Protein AF-A0A7H0MFM5-F1 (afdb_monomer)

pLDDT: mean 85.46, std 14.39, range [36.84, 97.75]

Solvent-accessible surface area (backbone atoms only — not comparable to full-atom values): 8276 Å² total; per-residue (Å²): 100,37,36,36,34,42,36,38,33,65,37,93,90,66,80,88,72,96,43,78,51,73,46,36,57,28,33,33,24,44,88,88,40,82,65,44,71,79,33,70,43,78,41,65,56,77,56,35,58,48,71,51,79,32,78,68,81,86,66,67,47,43,72,52,53,78,55,81,72,62,89,66,54,41,76,50,49,34,74,51,67,60,43,47,25,37,29,40,39,91,91,44,79,44,59,31,35,37,37,40,87,80,51,34,36,28,44,79,94,51,90,60,73,33,43,62,67,54,38,55,76,60,60,48,40,57,62,45,73,51,81,62,95,73,76,93,73,78,95,124

Mean predicted aligned error: 6.99 Å

Sequence (140 aa):
MNFVFFRVDHAPHEKTSVVNFVLKDVELLRDGEVIAVPGDLTVTSLPFFYFCSVQTGFRKIEYKMANNPPARITCSAGYLKTGDYLVETPEGEKVMQFNALNGTWTEKNASAVIDHQGFIARQFALLRPVKSSGRTVPFN

Secondary structure (DSSP, 8-state):
-EEEEEEEEEPTT-------EEEEEEEEEETTEEEEEEEEEEE-SSSEEEEEEE----SPEEEE-SSPPPTTEEEEEEEPPSEEEEEEETTEEEEEEEETTTTEEEETT---EE-HHHHHHTT-EEEEE---SS------

Foldseek 3Di:
DFKKKKWKAFAPPDDDDQDWDKFAFKFKDFPNDTFDTPGIDTDRDPGAMDMDDGDDDDGFIDMDTPDDDPPRMDMDMGTDDFAWFWKQFPVGIFIWTADRVQQWIDGDVDPDIDHPVRCVVRVIGTHGGDPDPDDDDDDD

Radius of gyration: 15.06 Å; Cα contacts (8 Å, |Δi|>4): 290; chains: 1; bounding box: 34×33×42 Å

Nearest PDB structures (foldseek):
  4a45-assembly1_A  TM=4.479E-01  e=2.636E+00  Clostridium perfringens
  2eid-assembly1_A  TM=3.390E-01  e=6.126E+00  Fusarium graminearum
  1eut-assembly1_A  TM=3.533E-01  e=7.175E+00  Micromonospora viridifaciens

Structure (mmCIF, N/CA/C/O backbone):
da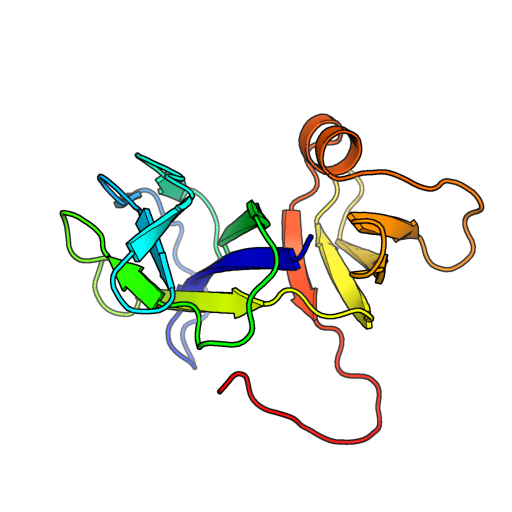ta_AF-A0A7H0MFM5-F1
#
_entry.id   AF-A0A7H0MFM5-F1
#
loop_
_atom_site.group_PDB
_atom_site.id
_atom_site.type_symbol
_atom_site.label_atom_id
_atom_site.label_alt_id
_atom_site.label_comp_id
_atom_site.label_asym_id
_atom_site.label_entity_id
_atom_site.label_seq_id
_atom_site.pdbx_PDB_ins_code
_atom_site.Cartn_x
_atom_site.Cartn_y
_atom_site.Cartn_z
_atom_site.occupancy
_atom_site.B_iso_or_equiv
_atom_site.auth_seq_id
_atom_site.auth_comp_id
_atom_site.auth_asym_id
_atom_site.auth_atom_id
_atom_site.pdbx_PDB_model_num
ATOM 1 N N . MET A 1 1 ? -10.305 9.220 -8.839 1.00 86.88 1 MET A N 1
ATOM 2 C CA . MET A 1 1 ? -9.953 7.984 -8.118 1.00 86.88 1 MET A CA 1
ATOM 3 C C . MET A 1 1 ? -8.685 8.260 -7.331 1.00 86.88 1 MET A C 1
ATOM 5 O O . MET A 1 1 ? -7.857 9.019 -7.821 1.00 86.88 1 MET A O 1
ATOM 9 N N . ASN A 1 2 ? -8.539 7.717 -6.126 1.00 92.69 2 ASN A N 1
ATOM 10 C CA . ASN A 1 2 ? -7.268 7.754 -5.401 1.00 92.69 2 ASN A CA 1
ATOM 11 C C . ASN A 1 2 ? -6.687 6.347 -5.311 1.00 92.69 2 ASN A C 1
ATOM 13 O O . ASN A 1 2 ? -7.428 5.370 -5.365 1.00 92.69 2 ASN A O 1
ATOM 17 N N . PHE A 1 3 ? -5.374 6.262 -5.129 1.00 93.12 3 PHE A N 1
ATOM 18 C CA . PHE A 1 3 ? -4.702 5.021 -4.773 1.00 93.12 3 PHE A CA 1
ATOM 19 C C . PHE A 1 3 ? -4.268 5.115 -3.324 1.00 93.12 3 PHE A C 1
ATOM 21 O O . PHE A 1 3 ? -3.659 6.108 -2.918 1.00 93.12 3 PHE A O 1
ATOM 28 N N . VAL A 1 4 ? -4.620 4.106 -2.544 1.00 94.38 4 VAL A N 1
ATOM 29 C CA . VAL A 1 4 ? -4.277 4.018 -1.126 1.00 94.38 4 VAL A CA 1
ATOM 30 C C . VAL A 1 4 ? -3.448 2.775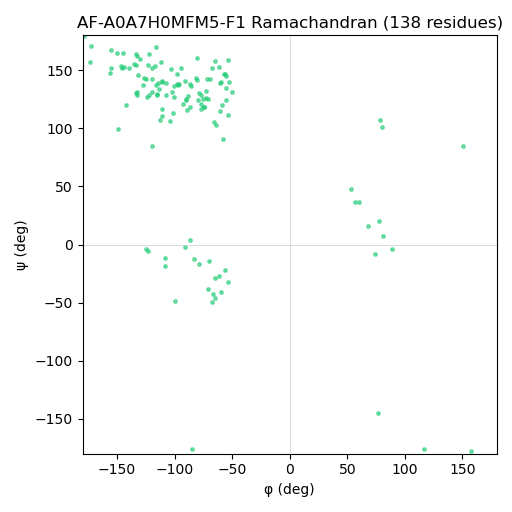 -0.889 1.00 94.38 4 VAL A C 1
ATOM 32 O O . VAL A 1 4 ? -3.569 1.798 -1.627 1.00 94.38 4 VAL A O 1
ATOM 35 N N . PHE A 1 5 ? -2.603 2.823 0.129 1.00 93.81 5 PHE A N 1
ATOM 36 C CA . PHE A 1 5 ? -1.790 1.696 0.546 1.00 93.81 5 PHE A CA 1
ATOM 37 C C . PHE A 1 5 ? -2.043 1.350 2.010 1.00 93.81 5 PHE A C 1
ATOM 39 O O . PHE A 1 5 ? -2.398 2.209 2.818 1.00 93.81 5 PHE A O 1
ATOM 46 N N . PHE A 1 6 ? -1.786 0.089 2.323 1.00 94.81 6 PHE A N 1
ATOM 47 C CA . PHE A 1 6 ? -1.548 -0.450 3.646 1.00 94.81 6 PHE A CA 1
ATOM 48 C C . PHE A 1 6 ? -0.145 -1.050 3.656 1.00 94.81 6 PHE A C 1
ATOM 50 O O . PHE A 1 6 ? 0.227 -1.791 2.746 1.00 94.81 6 PHE A O 1
ATOM 57 N N . ARG A 1 7 ? 0.649 -0.716 4.665 1.00 93.06 7 ARG A N 1
ATOM 58 C CA . ARG A 1 7 ? 2.034 -1.151 4.796 1.00 93.06 7 ARG A CA 1
ATOM 59 C C . ARG A 1 7 ? 2.247 -1.776 6.157 1.00 93.06 7 ARG A C 1
ATOM 61 O O . ARG A 1 7 ? 1.868 -1.187 7.167 1.00 93.06 7 ARG A O 1
ATOM 68 N N . VAL A 1 8 ? 2.965 -2.888 6.157 1.00 91.50 8 VAL A N 1
ATOM 69 C CA . VAL A 1 8 ? 3.512 -3.529 7.346 1.00 91.50 8 VAL A CA 1
ATOM 70 C C . VAL A 1 8 ? 5.031 -3.479 7.247 1.00 91.50 8 VAL A C 1
ATOM 72 O O . VAL A 1 8 ? 5.603 -3.813 6.210 1.00 91.50 8 VAL A O 1
ATOM 75 N N . ASP A 1 9 ? 5.693 -3.019 8.299 1.00 88.12 9 ASP A N 1
ATOM 76 C CA . ASP A 1 9 ? 7.147 -2.872 8.335 1.00 88.12 9 ASP A CA 1
ATOM 77 C C . ASP A 1 9 ? 7.700 -3.167 9.733 1.00 88.12 9 ASP A C 1
ATOM 79 O O . ASP A 1 9 ? 6.962 -3.172 10.722 1.00 88.12 9 ASP A O 1
ATOM 83 N N . HIS A 1 10 ? 9.008 -3.377 9.827 1.00 83.25 10 HIS A N 1
ATOM 84 C CA . HIS A 1 10 ? 9.703 -3.452 11.104 1.00 83.25 10 HIS A CA 1
ATOM 85 C C . HIS A 1 10 ? 9.708 -2.100 11.820 1.00 83.25 10 HIS A C 1
ATOM 87 O O . HIS A 1 10 ? 9.715 -1.032 11.200 1.00 83.25 10 HIS A O 1
ATOM 93 N N . ALA A 1 11 ? 9.765 -2.142 13.150 1.00 73.81 11 ALA A N 1
ATOM 94 C CA . ALA A 1 11 ? 10.134 -0.975 13.929 1.00 73.81 11 ALA A CA 1
ATOM 95 C C . ALA A 1 11 ? 11.513 -0.450 13.472 1.00 73.81 11 ALA A C 1
ATOM 97 O O . ALA A 1 11 ? 12.389 -1.243 13.097 1.00 73.81 11 ALA A O 1
ATOM 98 N N . PRO A 1 12 ? 11.741 0.877 13.514 1.00 60.66 12 PRO A N 1
ATOM 99 C CA . PRO A 1 12 ? 13.046 1.446 13.203 1.00 60.66 12 PRO A CA 1
ATOM 100 C C . PRO A 1 12 ? 14.127 0.716 14.013 1.00 60.66 12 PRO A C 1
ATOM 102 O O . PRO A 1 12 ? 13.967 0.553 15.219 1.00 60.66 12 PRO A O 1
ATOM 105 N N . HIS A 1 13 ? 15.212 0.296 13.352 1.00 61.50 13 HIS A N 1
ATOM 106 C CA . HIS A 1 13 ? 16.387 -0.400 13.917 1.00 61.50 13 HIS A CA 1
ATOM 107 C C . HIS A 1 13 ? 16.356 -1.934 13.992 1.00 61.50 13 HIS A C 1
ATOM 109 O O . HIS A 1 13 ? 17.398 -2.515 14.299 1.00 61.50 13 HIS A O 1
ATOM 115 N N . GLU A 1 14 ? 15.264 -2.609 13.633 1.00 62.66 14 GLU A N 1
ATOM 116 C CA . GLU A 1 14 ? 15.289 -4.072 13.521 1.00 62.66 14 GLU A CA 1
ATOM 117 C C . GLU A 1 14 ? 15.698 -4.509 12.117 1.00 62.66 14 GLU A C 1
ATOM 119 O O . GLU A 1 14 ? 15.023 -4.236 11.126 1.00 62.66 14 GLU A O 1
ATOM 124 N N . LYS A 1 15 ? 16.850 -5.175 12.032 1.00 57.25 15 LYS A N 1
ATOM 125 C CA . LYS A 1 15 ? 17.294 -5.857 10.823 1.00 57.25 15 LYS A CA 1
ATOM 126 C C . LYS A 1 15 ? 17.018 -7.336 11.020 1.00 57.25 15 LYS A C 1
ATOM 128 O O . LYS A 1 15 ? 17.718 -7.985 11.793 1.00 57.25 15 LYS A O 1
ATOM 133 N N . THR A 1 16 ? 16.090 -7.861 10.230 1.00 55.66 16 THR A N 1
ATOM 134 C CA . THR A 1 16 ? 15.846 -9.293 10.006 1.00 55.66 16 THR A CA 1
ATOM 135 C C . THR A 1 16 ? 15.066 -10.026 11.099 1.00 55.66 16 THR A C 1
ATOM 137 O O . THR A 1 16 ? 15.613 -10.430 12.122 1.00 55.66 16 THR A O 1
ATOM 140 N N . SER A 1 17 ? 13.817 -10.342 10.762 1.00 56.66 17 SER A N 1
ATOM 141 C CA . SER A 1 17 ? 13.119 -11.534 11.242 1.00 56.66 17 SER A CA 1
ATOM 142 C C . SER A 1 17 ? 12.477 -12.189 10.025 1.00 56.66 17 SER A C 1
ATOM 144 O O . SER A 1 17 ? 11.809 -11.504 9.252 1.00 56.66 17 SER A O 1
ATOM 146 N N . VAL A 1 18 ? 12.646 -13.500 9.843 1.00 64.19 18 VAL A N 1
ATOM 147 C CA . VAL A 1 18 ? 11.693 -14.250 9.013 1.00 64.19 18 VAL A CA 1
ATOM 148 C C . VAL A 1 18 ? 10.334 -14.053 9.674 1.00 64.19 18 VAL A C 1
ATOM 150 O O . VAL A 1 18 ? 10.179 -14.366 10.856 1.00 64.19 18 VAL A O 1
ATOM 153 N N . VAL A 1 19 ? 9.380 -13.474 8.952 1.00 76.62 19 VAL A N 1
ATOM 154 C CA . VAL A 1 19 ? 8.035 -13.249 9.474 1.00 76.62 19 VAL A CA 1
ATOM 155 C C . VAL A 1 19 ? 7.053 -14.198 8.817 1.00 76.62 19 VAL A C 1
ATOM 157 O O . VAL A 1 19 ? 7.120 -14.462 7.622 1.00 76.62 19 VAL A O 1
ATOM 160 N N . ASN A 1 20 ? 6.146 -14.732 9.622 1.00 87.94 20 ASN A N 1
ATOM 161 C CA . ASN A 1 20 ? 4.987 -15.455 9.134 1.00 87.94 20 ASN A CA 1
ATOM 162 C C . ASN A 1 20 ? 3.852 -15.243 10.131 1.00 87.94 20 ASN A C 1
ATOM 164 O O . ASN A 1 20 ? 3.833 -15.845 11.206 1.00 87.94 20 ASN A O 1
ATOM 168 N N . PHE A 1 21 ? 2.955 -14.319 9.809 1.00 90.50 21 PHE A N 1
ATOM 169 C CA . PHE A 1 21 ? 1.768 -14.051 10.608 1.00 90.50 21 PHE A CA 1
ATOM 170 C C . PHE A 1 21 ? 0.629 -13.549 9.728 1.00 90.50 21 PHE A C 1
ATOM 172 O O . PHE A 1 21 ? 0.830 -13.139 8.585 1.00 90.50 21 PHE A O 1
ATOM 179 N N . VAL A 1 22 ? -0.578 -13.575 10.285 1.00 93.94 22 VAL A N 1
ATOM 180 C CA . VAL A 1 22 ? -1.792 -13.125 9.606 1.00 93.94 22 VAL A CA 1
ATOM 181 C C . VAL A 1 22 ? -2.352 -11.912 10.336 1.00 93.94 22 VAL A C 1
ATOM 183 O O . VAL A 1 22 ? -2.550 -11.952 11.554 1.00 93.94 22 VAL A O 1
ATOM 186 N N . LEU A 1 23 ? -2.615 -10.842 9.592 1.00 94.38 23 LEU A N 1
ATOM 187 C CA . LEU A 1 23 ? -3.461 -9.736 10.032 1.00 94.38 23 LEU A CA 1
ATOM 188 C C . LEU A 1 23 ? -4.892 -10.050 9.611 1.00 94.38 23 LEU A C 1
ATOM 190 O O . LEU A 1 23 ? -5.133 -10.333 8.441 1.00 94.38 23 LEU A O 1
ATOM 194 N N . LYS A 1 24 ? -5.814 -10.045 10.568 1.00 95.81 24 LYS A N 1
ATOM 195 C CA . LYS A 1 24 ? -7.204 -10.436 10.361 1.00 95.81 24 LYS A CA 1
ATOM 196 C C . LYS A 1 24 ? -8.084 -9.221 10.146 1.00 95.81 24 LYS A C 1
ATOM 198 O O . LYS A 1 24 ? -7.965 -8.249 10.895 1.00 95.81 24 LYS A O 1
ATOM 203 N N . ASP A 1 25 ? -8.998 -9.335 9.191 1.00 95.81 25 ASP A N 1
ATOM 204 C CA . ASP A 1 25 ? -10.069 -8.363 8.954 1.00 95.81 25 ASP A CA 1
ATOM 205 C C . ASP A 1 25 ? -9.538 -6.926 8.788 1.00 95.81 25 ASP A C 1
ATOM 207 O O . ASP A 1 25 ? -9.979 -5.973 9.437 1.00 95.81 25 ASP A O 1
ATOM 211 N N . VAL A 1 26 ? -8.499 -6.777 7.956 1.00 96.94 26 VAL A N 1
ATOM 212 C CA . VAL A 1 26 ? -7.906 -5.468 7.684 1.00 96.94 26 VAL A CA 1
ATOM 213 C C . VAL A 1 26 ? -8.875 -4.663 6.831 1.00 96.94 26 VAL A C 1
ATOM 215 O O . VAL A 1 26 ? -9.265 -5.078 5.739 1.00 96.94 26 VAL A O 1
ATOM 218 N N . GLU A 1 27 ? -9.207 -3.471 7.314 1.00 97.75 27 GLU A N 1
ATOM 219 C CA . GLU A 1 27 ? -10.033 -2.497 6.612 1.00 97.75 27 GLU A CA 1
ATOM 220 C C . GLU A 1 27 ? -9.314 -1.152 6.535 1.00 97.75 27 GLU A C 1
ATOM 222 O O . GLU A 1 27 ? -8.641 -0.732 7.481 1.00 97.75 27 GLU A O 1
ATOM 227 N N . LEU A 1 28 ? -9.490 -0.457 5.411 1.00 97.31 28 LEU A N 1
ATOM 228 C CA . LEU A 1 28 ? -9.038 0.916 5.225 1.00 97.31 28 LEU A CA 1
ATOM 229 C C . LEU A 1 28 ? -10.217 1.857 5.354 1.00 97.31 28 LEU A C 1
ATOM 231 O O . LEU A 1 28 ? -11.250 1.667 4.707 1.00 97.31 28 LEU A O 1
ATOM 235 N N . LEU A 1 29 ? -10.026 2.891 6.164 1.00 97.62 29 LEU A N 1
ATOM 236 C CA . LEU A 1 29 ? -11.056 3.856 6.487 1.00 97.62 29 LEU A CA 1
ATOM 237 C C . LEU A 1 29 ? -10.675 5.247 6.009 1.00 97.62 29 LEU A C 1
ATOM 239 O O . LEU A 1 29 ? -9.499 5.611 5.914 1.00 97.62 29 LEU A O 1
ATOM 243 N N . ARG A 1 30 ? -11.700 6.045 5.746 1.00 97.00 30 ARG A N 1
ATOM 244 C CA . ARG A 1 30 ? -11.591 7.479 5.533 1.00 97.00 30 ARG A CA 1
ATOM 245 C C . ARG A 1 30 ? -12.803 8.130 6.168 1.00 97.00 30 ARG A C 1
ATOM 247 O O . ARG A 1 30 ? -13.919 7.849 5.758 1.00 97.00 30 ARG A O 1
ATOM 254 N N . ASP A 1 31 ? -12.559 9.009 7.136 1.00 93.38 31 ASP A N 1
ATOM 255 C CA . ASP A 1 31 ? -13.625 9.669 7.907 1.00 93.38 31 ASP A CA 1
ATOM 256 C C . ASP A 1 31 ? -14.515 8.668 8.674 1.00 93.38 31 ASP A C 1
ATOM 258 O O . ASP A 1 31 ? -15.730 8.807 8.744 1.00 93.38 31 ASP A O 1
ATOM 262 N N . GLY A 1 32 ? -13.910 7.595 9.200 1.00 92.94 32 GLY A N 1
ATOM 263 C CA . GLY A 1 32 ? -14.627 6.506 9.875 1.00 92.94 32 GLY A CA 1
ATOM 264 C C . GLY A 1 32 ? -15.399 5.556 8.949 1.00 92.94 32 GLY A C 1
ATOM 265 O O . GLY A 1 32 ? -15.853 4.510 9.408 1.00 92.94 32 GLY A O 1
ATOM 266 N N . GLU A 1 33 ? -15.508 5.862 7.654 1.00 95.88 33 GLU A N 1
ATOM 267 C CA . GLU A 1 33 ? -16.158 4.999 6.666 1.00 95.88 33 GLU A CA 1
ATOM 268 C C . GLU A 1 33 ? -15.170 4.036 6.014 1.00 95.88 33 GLU A C 1
ATOM 270 O O . GLU A 1 33 ? -14.043 4.404 5.678 1.00 95.88 33 GLU A O 1
ATOM 275 N N . VAL A 1 34 ? -15.613 2.803 5.780 1.00 96.88 34 VAL A N 1
ATOM 276 C CA . VAL A 1 34 ? -14.821 1.767 5.111 1.00 96.88 34 VAL A CA 1
ATOM 277 C C . VAL A 1 34 ? -14.745 2.065 3.618 1.00 96.88 34 VAL A C 1
ATOM 279 O O . VAL A 1 34 ? -15.759 2.083 2.924 1.00 96.88 34 VAL A O 1
ATOM 282 N N . ILE A 1 35 ? -13.532 2.274 3.109 1.00 96.56 35 ILE A N 1
ATOM 283 C CA . ILE A 1 35 ? -13.282 2.575 1.691 1.00 96.56 35 ILE A CA 1
ATOM 284 C C . ILE A 1 35 ? -12.624 1.421 0.935 1.00 96.56 35 ILE A C 1
ATOM 286 O O . ILE A 1 35 ? -12.651 1.411 -0.295 1.00 96.56 35 ILE A O 1
ATOM 290 N N . ALA A 1 36 ? -12.021 0.470 1.649 1.00 95.81 36 ALA A N 1
ATOM 291 C CA . ALA A 1 36 ? -11.504 -0.772 1.091 1.00 95.81 36 ALA A CA 1
ATOM 292 C C . ALA A 1 36 ? -11.423 -1.848 2.176 1.00 95.81 36 ALA A C 1
ATOM 294 O O . ALA A 1 36 ? -11.110 -1.552 3.329 1.00 95.81 36 ALA A O 1
ATOM 295 N N . VAL A 1 37 ? -11.630 -3.100 1.776 1.00 95.88 37 VAL A N 1
ATOM 296 C CA . VAL A 1 37 ? -11.527 -4.272 2.652 1.00 95.88 37 VAL A CA 1
ATOM 297 C C . VAL A 1 37 ? -10.438 -5.195 2.100 1.00 95.88 37 VAL A C 1
ATOM 299 O O . VAL A 1 37 ? -10.746 -6.089 1.315 1.00 95.88 37 VAL A O 1
ATOM 302 N N . PRO A 1 38 ? -9.152 -4.957 2.434 1.00 93.19 38 PRO A N 1
ATOM 303 C CA . PRO A 1 38 ? -8.087 -5.919 2.153 1.00 93.19 38 PRO A CA 1
ATOM 304 C C . PRO A 1 38 ? -8.378 -7.327 2.700 1.00 93.19 38 PRO A C 1
ATOM 306 O O . PRO A 1 38 ? -7.966 -8.306 2.084 1.00 93.19 38 PRO A O 1
ATOM 309 N N . GLY A 1 39 ? -9.094 -7.424 3.826 1.00 94.62 39 GLY A N 1
ATOM 310 C CA . GLY A 1 39 ? -9.443 -8.693 4.463 1.00 94.62 39 GLY A CA 1
ATOM 311 C C . GLY A 1 39 ? -8.265 -9.301 5.223 1.00 94.62 39 GLY A C 1
ATOM 312 O O . GLY A 1 39 ? -7.461 -8.582 5.822 1.00 94.62 39 GLY A O 1
ATOM 313 N N . ASP A 1 40 ? -8.168 -10.628 5.212 1.00 94.81 40 ASP A N 1
ATOM 314 C CA . ASP A 1 40 ? -7.077 -11.343 5.871 1.00 94.81 40 ASP A CA 1
ATOM 315 C C . ASP A 1 40 ? -5.789 -11.259 5.041 1.00 94.81 40 ASP A C 1
ATOM 317 O O . ASP A 1 40 ? -5.723 -11.717 3.899 1.00 94.81 40 ASP A O 1
ATOM 321 N N . LEU A 1 41 ? -4.733 -10.701 5.635 1.00 92.06 41 LEU A N 1
ATOM 322 C CA . LEU A 1 41 ? -3.436 -10.513 4.991 1.00 92.06 41 LEU A CA 1
ATOM 323 C C . LEU A 1 41 ? -2.396 -11.434 5.622 1.00 92.06 41 LEU A C 1
ATOM 325 O O . LEU A 1 41 ? -2.052 -11.294 6.796 1.00 92.06 41 LEU A O 1
ATOM 329 N N . THR A 1 42 ? -1.860 -12.359 4.825 1.00 92.44 42 THR A N 1
ATOM 330 C CA . THR A 1 42 ? -0.723 -13.195 5.232 1.00 92.44 42 THR A CA 1
ATOM 331 C C . THR A 1 42 ? 0.579 -12.466 4.918 1.00 92.44 42 THR A C 1
ATOM 333 O O . THR A 1 42 ? 0.872 -12.174 3.760 1.00 92.44 42 THR A O 1
ATOM 336 N N . VAL A 1 43 ? 1.360 -12.175 5.956 1.00 89.62 43 VAL A N 1
ATOM 337 C CA . VAL A 1 43 ? 2.623 -11.440 5.868 1.00 89.62 43 VAL A CA 1
ATOM 338 C C . VAL A 1 43 ? 3.778 -12.428 6.011 1.00 89.62 43 VAL A C 1
ATOM 340 O O . VAL A 1 43 ? 4.049 -12.924 7.106 1.00 89.62 43 VAL A O 1
ATOM 343 N N . THR A 1 44 ? 4.450 -12.713 4.894 1.00 86.62 44 THR A N 1
ATOM 344 C CA . THR A 1 44 ? 5.582 -13.658 4.810 1.00 86.62 44 THR A CA 1
ATOM 345 C C . THR A 1 44 ? 6.936 -12.977 4.607 1.00 86.62 44 THR A C 1
ATOM 347 O O . THR A 1 44 ? 7.982 -13.612 4.715 1.00 86.62 44 THR A O 1
ATOM 350 N N . SER A 1 45 ? 6.929 -11.686 4.287 1.00 82.88 45 SER A N 1
ATOM 351 C CA . SER A 1 45 ? 8.119 -10.862 4.096 1.00 82.88 45 SER A CA 1
ATOM 352 C C . SER A 1 45 ? 7.842 -9.434 4.554 1.00 82.88 45 SER A C 1
ATOM 354 O O . SER A 1 45 ? 6.694 -8.987 4.573 1.00 82.88 45 SER A O 1
ATOM 356 N N . LEU A 1 46 ? 8.901 -8.728 4.958 1.00 84.38 46 LEU A N 1
ATOM 357 C CA . LEU A 1 46 ? 8.845 -7.308 5.286 1.00 84.38 46 LEU A CA 1
ATOM 358 C C . LEU A 1 46 ? 9.884 -6.530 4.466 1.00 84.38 46 LEU A C 1
ATOM 360 O O . LEU A 1 46 ? 10.998 -7.025 4.289 1.00 84.38 46 LEU A O 1
ATOM 364 N N . PRO A 1 47 ? 9.550 -5.309 4.017 1.00 85.56 47 PRO A N 1
ATOM 365 C CA . PRO A 1 47 ? 8.253 -4.659 4.201 1.00 85.56 47 PRO A CA 1
ATOM 366 C C . PRO A 1 47 ? 7.160 -5.304 3.330 1.00 85.56 47 PRO A C 1
ATOM 368 O O . PRO A 1 47 ? 7.405 -5.676 2.188 1.00 85.56 47 PRO A O 1
ATOM 371 N N . PHE A 1 48 ? 5.943 -5.408 3.862 1.00 87.00 48 PHE A N 1
ATOM 372 C CA . PHE A 1 48 ? 4.769 -5.843 3.106 1.00 87.00 48 PHE A CA 1
ATOM 373 C C . PHE A 1 48 ? 3.939 -4.628 2.714 1.00 87.00 48 PHE A C 1
ATOM 375 O O . PHE A 1 48 ? 3.691 -3.739 3.534 1.00 87.00 48 PHE A O 1
ATOM 382 N N . PHE A 1 49 ? 3.470 -4.607 1.471 1.00 88.44 49 PHE A N 1
ATOM 383 C CA . PHE A 1 49 ? 2.615 -3.551 0.951 1.00 88.44 49 PHE A CA 1
ATOM 384 C C . PHE A 1 49 ? 1.415 -4.135 0.220 1.00 88.44 49 PHE A C 1
ATOM 386 O O . PHE A 1 49 ? 1.551 -4.914 -0.717 1.00 88.44 49 PHE A O 1
ATOM 393 N N . TYR A 1 50 ? 0.242 -3.651 0.598 1.00 89.19 50 TYR A N 1
ATOM 394 C CA . TYR A 1 50 ? -0.987 -3.774 -0.164 1.00 89.19 50 TYR A CA 1
ATOM 395 C C . TYR A 1 50 ? -1.369 -2.386 -0.672 1.00 89.19 50 TYR A C 1
ATOM 397 O O . TYR A 1 50 ? -1.248 -1.403 0.055 1.00 89.19 50 TYR A O 1
ATOM 405 N N . PHE A 1 51 ? -1.845 -2.268 -1.906 1.00 90.25 51 PHE A N 1
ATOM 406 C CA . PHE A 1 51 ? -2.409 -1.017 -2.403 1.00 90.25 51 PHE A CA 1
ATOM 407 C C . PHE A 1 51 ? -3.585 -1.302 -3.322 1.00 90.25 51 PHE A C 1
ATOM 409 O O . PHE A 1 51 ? -3.646 -2.362 -3.930 1.00 90.25 51 PHE A O 1
ATOM 416 N N . CYS A 1 52 ? -4.528 -0.370 -3.408 1.00 90.50 52 CYS A N 1
ATOM 417 C CA . CYS A 1 52 ? -5.706 -0.504 -4.259 1.00 90.50 52 CYS A CA 1
ATOM 418 C C . CYS A 1 52 ? -6.265 0.870 -4.645 1.00 90.50 52 CYS A C 1
ATOM 420 O O . CYS A 1 52 ? -5.887 1.904 -4.081 1.00 90.50 52 CYS A O 1
ATOM 422 N N . SER A 1 53 ? -7.166 0.885 -5.626 1.00 91.81 53 SER A N 1
ATOM 423 C CA . SER A 1 53 ? -7.911 2.080 -6.014 1.00 91.81 53 SER A CA 1
ATOM 424 C C . SER A 1 53 ? -9.180 2.251 -5.182 1.00 91.81 53 SER A C 1
ATOM 426 O O . SER A 1 53 ? -9.931 1.296 -5.000 1.00 91.81 53 SER A O 1
ATOM 428 N N . VAL A 1 54 ? -9.473 3.482 -4.773 1.00 93.44 54 VAL A N 1
ATOM 429 C CA . VAL A 1 54 ? -10.679 3.861 -4.022 1.00 93.44 54 VAL A CA 1
ATOM 430 C C . VAL A 1 54 ? -11.321 5.117 -4.614 1.00 93.44 54 VAL A C 1
ATOM 432 O O . VAL A 1 54 ? -10.694 5.876 -5.368 1.00 93.44 54 VAL A O 1
ATOM 435 N N . GLN A 1 55 ? -12.581 5.377 -4.256 1.00 92.38 55 GLN A N 1
ATOM 436 C CA . GLN A 1 55 ? -13.263 6.617 -4.636 1.00 92.38 55 GLN A CA 1
ATOM 437 C C . GLN A 1 55 ? -12.491 7.851 -4.150 1.00 92.38 55 GLN A C 1
ATOM 439 O O . GLN A 1 55 ? -11.854 7.819 -3.096 1.00 92.38 55 GLN A O 1
ATOM 444 N N . THR A 1 56 ? -12.549 8.945 -4.913 1.00 91.94 56 THR A N 1
ATOM 445 C CA . THR A 1 56 ? -11.811 10.174 -4.588 1.00 91.94 56 THR A CA 1
ATOM 446 C C . THR A 1 56 ? -12.237 10.750 -3.233 1.00 91.94 56 THR A C 1
ATOM 448 O O . THR A 1 56 ? -13.423 10.798 -2.930 1.00 91.94 56 THR A O 1
ATOM 451 N N . GLY A 1 57 ? -11.280 11.230 -2.443 1.00 91.88 57 GLY A N 1
ATOM 452 C CA . GLY A 1 57 ? -11.502 11.966 -1.201 1.00 91.88 57 GLY A CA 1
ATOM 453 C C . GLY A 1 57 ? -10.191 12.530 -0.651 1.00 91.88 57 GLY A C 1
ATOM 454 O O . GLY A 1 57 ? -9.117 12.232 -1.165 1.00 91.88 57 GLY A O 1
ATOM 455 N N . PHE A 1 58 ? -10.281 13.384 0.371 1.00 90.56 58 PHE A N 1
ATOM 456 C CA . PHE A 1 58 ? -9.147 14.221 0.805 1.00 90.56 58 PHE A CA 1
ATOM 457 C C . PHE A 1 58 ? -8.776 14.066 2.283 1.00 90.56 58 PHE A C 1
ATOM 459 O O . PHE A 1 58 ? -7.818 14.676 2.753 1.00 90.56 58 PHE A O 1
ATOM 466 N N . ARG A 1 59 ? -9.537 13.268 3.038 1.00 95.06 59 ARG A N 1
ATOM 467 C CA . ARG A 1 59 ? -9.266 12.999 4.456 1.00 95.06 59 ARG A CA 1
ATOM 468 C C . ARG A 1 59 ? -8.184 11.939 4.619 1.00 95.06 59 ARG A C 1
ATOM 470 O O . ARG A 1 59 ? -7.901 11.196 3.682 1.00 95.06 59 ARG A O 1
ATOM 477 N N . LYS A 1 60 ? -7.569 11.895 5.800 1.00 95.44 60 LYS A N 1
ATOM 478 C CA . LYS A 1 60 ? -6.535 10.914 6.144 1.00 95.44 60 LYS A CA 1
ATOM 479 C C . LYS A 1 60 ? -7.062 9.489 5.934 1.00 95.44 60 LYS A C 1
ATOM 481 O O . LYS A 1 60 ? -8.243 9.235 6.157 1.00 95.44 60 LYS A O 1
ATOM 486 N N . ILE A 1 61 ? -6.175 8.598 5.498 1.00 97.44 61 ILE A N 1
ATOM 487 C CA . ILE A 1 61 ? -6.458 7.165 5.451 1.00 97.44 61 ILE A CA 1
ATOM 488 C C . ILE A 1 61 ? -6.069 6.558 6.789 1.00 97.44 61 ILE A C 1
ATOM 490 O O . ILE A 1 61 ? -4.950 6.746 7.269 1.00 97.44 61 ILE A O 1
ATOM 494 N N . GLU A 1 62 ? -7.007 5.837 7.373 1.00 97.06 62 GLU A N 1
ATOM 495 C CA . GLU A 1 62 ? -6.842 5.099 8.614 1.00 97.06 62 GLU A CA 1
ATOM 496 C C . GLU A 1 62 ? -7.003 3.606 8.331 1.00 97.06 62 GLU A C 1
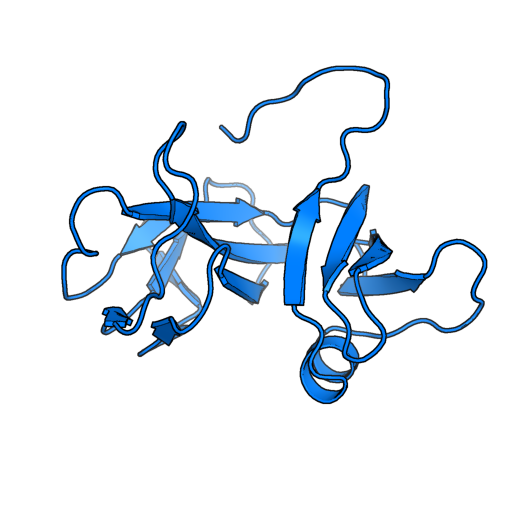ATOM 498 O O . GLU A 1 62 ? -7.386 3.202 7.231 1.00 97.06 62 GLU A O 1
ATOM 503 N N . TYR A 1 63 ? -6.676 2.774 9.312 1.00 96.88 63 TYR A N 1
ATOM 504 C CA . TYR A 1 63 ? -6.867 1.335 9.215 1.00 96.88 63 TYR A CA 1
ATOM 505 C C . TYR A 1 63 ? -7.380 0.780 10.539 1.00 96.88 63 TYR A C 1
ATOM 507 O O . TYR A 1 63 ? -7.079 1.319 11.606 1.00 96.88 63 TYR A O 1
ATOM 515 N N . LYS A 1 64 ? -8.123 -0.321 10.464 1.00 96.50 64 LYS A N 1
ATOM 516 C CA . LYS A 1 64 ? -8.438 -1.173 11.615 1.00 96.50 64 LYS A CA 1
ATOM 517 C C . LYS A 1 64 ? -8.202 -2.634 11.239 1.00 96.50 64 LYS A C 1
ATOM 519 O O . LYS A 1 64 ? -8.100 -2.969 10.062 1.00 96.50 64 LYS A O 1
ATOM 524 N N . MET A 1 65 ? -8.091 -3.474 12.257 1.00 95.88 65 MET A N 1
ATOM 525 C CA . MET A 1 65 ? -7.832 -4.908 12.143 1.00 95.88 65 MET A CA 1
ATOM 526 C C . MET A 1 65 ? -8.365 -5.606 13.395 1.00 95.88 65 MET A C 1
ATOM 528 O O . MET A 1 65 ? -8.424 -4.999 14.467 1.00 95.88 65 MET A O 1
ATOM 532 N N . ALA A 1 66 ? -8.755 -6.872 13.264 1.00 94.81 66 ALA A N 1
ATOM 533 C CA . ALA A 1 66 ? -9.343 -7.654 14.351 1.00 94.81 66 ALA A CA 1
ATOM 534 C C . ALA A 1 66 ? -8.305 -8.191 15.354 1.00 94.81 66 ALA A C 1
ATOM 536 O O . ALA A 1 66 ? -8.660 -8.599 16.460 1.00 94.81 66 ALA A O 1
ATOM 537 N N . ASN A 1 67 ? -7.021 -8.210 14.989 1.00 93.56 67 ASN A N 1
ATOM 538 C CA . ASN A 1 67 ? -5.926 -8.627 15.858 1.00 93.56 67 ASN A CA 1
ATOM 539 C C . ASN A 1 67 ? -4.786 -7.607 15.869 1.00 93.56 67 ASN A C 1
ATOM 541 O O . ASN A 1 67 ? -4.624 -6.809 14.954 1.00 93.56 67 ASN A O 1
ATOM 545 N N . ASN A 1 68 ? -3.960 -7.667 16.912 1.00 88.88 68 ASN A N 1
ATOM 546 C CA . ASN A 1 68 ? -2.746 -6.864 16.967 1.00 88.88 68 ASN A CA 1
ATOM 547 C C . ASN A 1 68 ? -1.620 -7.535 16.168 1.00 88.88 68 ASN A C 1
ATOM 549 O O . ASN A 1 68 ? -1.495 -8.765 16.211 1.00 88.88 68 ASN A O 1
ATOM 553 N N . PRO A 1 69 ? -0.769 -6.750 15.485 1.00 86.50 69 PRO A N 1
ATOM 554 C CA . PRO A 1 69 ? 0.438 -7.272 14.878 1.00 86.50 69 PRO A CA 1
ATOM 555 C C . PRO A 1 69 ? 1.394 -7.771 15.977 1.00 86.50 69 PRO A C 1
ATOM 557 O O . PRO A 1 69 ? 1.299 -7.331 17.130 1.00 86.50 69 PRO A O 1
ATOM 560 N N . PRO A 1 70 ? 2.339 -8.670 15.646 1.00 85.56 70 PRO A N 1
ATOM 561 C CA . PRO A 1 70 ? 3.393 -9.066 16.572 1.00 85.56 70 PRO A CA 1
ATOM 562 C C . PRO A 1 70 ? 4.160 -7.859 17.124 1.00 85.56 70 PRO A C 1
ATOM 564 O O . PRO A 1 70 ? 4.196 -6.784 16.519 1.00 85.56 70 PRO A O 1
ATOM 567 N N . ALA A 1 71 ? 4.816 -8.042 18.271 1.00 81.94 71 ALA A N 1
ATOM 568 C CA . ALA A 1 71 ? 5.648 -6.994 18.847 1.00 81.94 71 ALA A CA 1
ATOM 569 C C . ALA A 1 71 ? 6.665 -6.488 17.813 1.00 81.94 71 ALA A C 1
ATOM 571 O O . ALA A 1 71 ? 7.262 -7.281 17.088 1.00 81.94 71 ALA A O 1
ATOM 572 N N . ARG A 1 72 ? 6.888 -5.167 17.799 1.00 82.81 72 ARG A N 1
ATOM 573 C CA . ARG A 1 72 ? 7.889 -4.495 16.945 1.00 82.81 72 ARG A CA 1
ATOM 574 C C . ARG A 1 72 ? 7.591 -4.524 15.443 1.00 82.81 72 ARG A C 1
ATOM 576 O O . ARG A 1 72 ? 8.445 -4.179 14.631 1.00 82.81 72 ARG A O 1
ATOM 583 N N . ILE A 1 73 ? 6.353 -4.845 15.088 1.00 87.75 73 ILE A N 1
ATOM 584 C CA . ILE A 1 73 ? 5.789 -4.606 13.766 1.00 87.75 73 ILE A CA 1
ATOM 585 C C . ILE A 1 73 ? 4.989 -3.304 13.788 1.00 87.75 73 ILE A C 1
ATOM 587 O O . ILE A 1 73 ? 4.232 -3.029 14.718 1.00 87.75 73 ILE A O 1
ATOM 591 N N . THR A 1 74 ? 5.154 -2.501 12.743 1.00 89.81 74 THR A N 1
ATOM 592 C CA . THR A 1 74 ? 4.433 -1.245 12.543 1.00 89.81 74 THR A CA 1
ATOM 593 C C . THR A 1 74 ? 3.523 -1.360 11.330 1.00 89.81 74 THR A C 1
ATOM 595 O O . THR A 1 74 ? 3.930 -1.853 10.280 1.00 89.81 74 THR A O 1
ATOM 598 N N . CYS A 1 75 ? 2.277 -0.915 11.482 1.00 92.62 75 CYS A N 1
ATOM 599 C CA . CYS A 1 75 ? 1.314 -0.831 10.391 1.00 92.62 75 CYS A CA 1
ATOM 600 C C . CYS A 1 75 ? 1.044 0.642 10.068 1.00 92.62 75 CYS A C 1
ATOM 602 O O . CYS A 1 75 ? 0.965 1.489 10.963 1.00 92.62 75 CYS A O 1
ATOM 604 N N . SER A 1 76 ? 0.906 0.967 8.788 1.00 93.50 76 SER A N 1
ATOM 605 C CA . SER A 1 76 ? 0.580 2.319 8.331 1.00 93.50 76 SER A CA 1
ATOM 606 C C . SER A 1 76 ? -0.300 2.271 7.092 1.00 93.50 76 SER A C 1
ATOM 608 O O . SER A 1 76 ? -0.234 1.324 6.313 1.00 93.50 76 SER A O 1
ATOM 610 N N . ALA A 1 77 ? -1.116 3.301 6.899 1.00 95.56 77 ALA A N 1
ATOM 611 C CA . ALA A 1 77 ? -1.934 3.459 5.709 1.00 95.56 77 ALA A CA 1
ATOM 612 C C . ALA A 1 77 ? -1.851 4.898 5.203 1.00 95.56 77 ALA A C 1
ATOM 614 O O . ALA A 1 77 ? -1.549 5.820 5.964 1.00 95.56 77 ALA A O 1
ATOM 615 N N . GLY A 1 78 ? -2.093 5.098 3.912 1.00 95.44 78 GLY A N 1
ATOM 616 C CA . GLY A 1 78 ? -1.973 6.421 3.314 1.00 95.44 78 GLY A CA 1
ATOM 617 C C . GLY A 1 78 ? -2.325 6.455 1.839 1.00 95.44 78 GLY A C 1
ATOM 618 O O . GLY A 1 78 ? -2.643 5.441 1.226 1.00 95.44 78 GLY A O 1
ATOM 619 N N . TYR A 1 79 ? -2.239 7.648 1.258 1.00 94.44 79 TYR A N 1
ATOM 620 C CA . TYR A 1 79 ? -2.335 7.826 -0.186 1.00 94.44 79 TYR A CA 1
ATOM 621 C C . TYR A 1 79 ? -1.012 7.466 -0.855 1.00 94.44 79 TYR A C 1
ATOM 623 O O . TYR A 1 79 ? 0.046 7.974 -0.471 1.00 94.44 79 TYR A O 1
ATOM 631 N N . LEU A 1 80 ? -1.081 6.642 -1.896 1.00 93.31 80 LEU A N 1
ATOM 632 C CA . LEU A 1 80 ? 0.046 6.377 -2.773 1.00 93.31 80 LEU A CA 1
ATOM 633 C C . LEU A 1 80 ? 0.219 7.575 -3.717 1.00 93.31 80 LEU A C 1
ATOM 63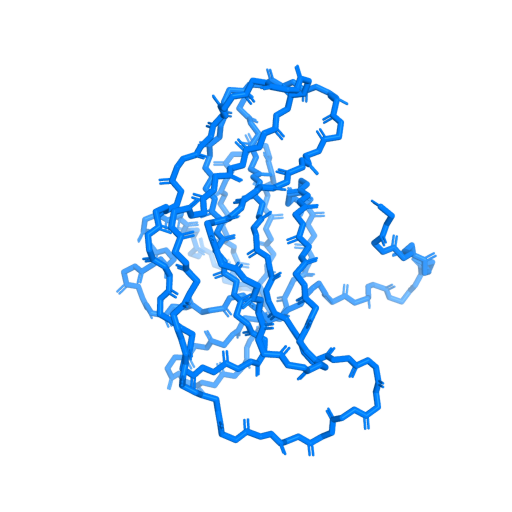5 O O . LEU A 1 80 ? -0.678 7.917 -4.488 1.00 93.31 80 LEU A O 1
ATOM 639 N N . LYS A 1 81 ? 1.361 8.257 -3.615 1.00 92.38 81 LYS A N 1
ATOM 640 C CA . LYS A 1 81 ? 1.640 9.501 -4.350 1.00 92.38 81 LYS A CA 1
ATOM 641 C C . LYS A 1 81 ? 2.385 9.211 -5.646 1.00 92.38 81 LYS A C 1
ATOM 643 O O . LYS A 1 81 ? 3.162 8.264 -5.701 1.00 92.38 81 LYS A O 1
ATOM 648 N N . THR A 1 82 ? 2.220 10.061 -6.656 1.00 92.81 82 THR A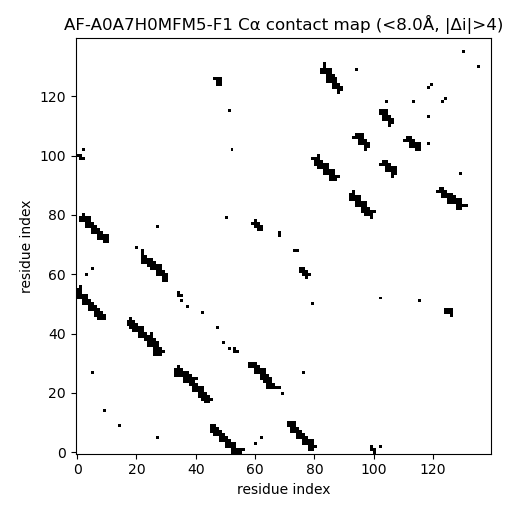 N 1
ATOM 649 C CA . THR A 1 82 ? 3.089 10.034 -7.841 1.00 92.81 82 THR A CA 1
ATOM 650 C C . THR A 1 82 ? 4.553 10.170 -7.423 1.00 92.81 82 THR A C 1
ATOM 652 O O . THR A 1 82 ? 4.874 11.023 -6.593 1.00 92.81 82 THR A O 1
ATOM 655 N N . GLY A 1 83 ? 5.433 9.352 -7.995 1.00 92.44 83 GLY A N 1
ATOM 656 C CA . GLY A 1 83 ? 6.863 9.400 -7.703 1.00 92.44 83 GLY A CA 1
ATOM 657 C C . GLY A 1 83 ? 7.587 8.099 -8.018 1.00 92.44 83 GLY A C 1
ATOM 658 O O . GLY A 1 83 ? 6.982 7.147 -8.502 1.00 92.44 83 GLY A O 1
ATOM 659 N N . ASP A 1 84 ? 8.881 8.078 -7.719 1.00 93.00 84 ASP A N 1
ATOM 660 C CA . ASP A 1 84 ? 9.730 6.901 -7.882 1.00 93.00 84 ASP A CA 1
ATOM 661 C C . ASP A 1 84 ? 9.633 6.004 -6.648 1.00 93.00 84 ASP A C 1
ATOM 663 O O . ASP A 1 84 ? 9.714 6.470 -5.508 1.00 93.00 84 ASP A O 1
ATOM 667 N N . TYR A 1 85 ? 9.519 4.701 -6.870 1.00 92.00 85 TYR A N 1
ATOM 668 C CA . TYR A 1 85 ? 9.487 3.689 -5.828 1.00 92.00 85 TYR A CA 1
ATOM 669 C C . TYR A 1 85 ? 10.441 2.551 -6.155 1.00 92.00 85 TYR A C 1
ATOM 671 O O . TYR A 1 85 ? 10.633 2.184 -7.311 1.00 92.00 85 TYR A O 1
ATOM 679 N N . LEU A 1 86 ? 11.034 1.996 -5.105 1.00 91.25 86 LEU A N 1
ATOM 680 C CA . LEU A 1 86 ? 11.752 0.739 -5.171 1.00 91.25 86 LEU A CA 1
ATOM 681 C C . LEU A 1 86 ? 10.720 -0.389 -5.131 1.00 91.25 86 LEU A C 1
ATOM 683 O O . LEU A 1 86 ? 9.890 -0.437 -4.218 1.00 91.25 86 LEU A O 1
ATOM 687 N N . VAL A 1 87 ? 10.773 -1.255 -6.131 1.00 91.19 87 VAL A N 1
ATOM 688 C CA . VAL A 1 87 ? 9.868 -2.379 -6.345 1.00 91.19 87 VAL A CA 1
ATOM 689 C C . VAL A 1 87 ? 10.710 -3.644 -6.424 1.00 91.19 87 VAL A C 1
ATOM 691 O O . VAL A 1 87 ? 11.665 -3.707 -7.195 1.00 91.19 87 VAL A O 1
ATOM 694 N N . GLU A 1 88 ? 10.371 -4.645 -5.626 1.00 89.94 88 GLU A N 1
ATOM 695 C CA . GLU A 1 88 ? 10.910 -5.991 -5.766 1.00 89.94 88 GLU A CA 1
ATOM 696 C C . GLU A 1 88 ? 10.212 -6.681 -6.938 1.00 89.94 88 GLU A C 1
ATOM 698 O O . GLU A 1 88 ? 8.982 -6.686 -7.036 1.00 89.94 88 GLU A O 1
ATOM 703 N N . THR A 1 89 ? 11.006 -7.237 -7.846 1.00 89.94 89 THR A N 1
ATOM 704 C CA . THR A 1 89 ? 10.537 -8.037 -8.979 1.00 89.94 89 THR A CA 1
ATOM 705 C C . THR A 1 89 ? 11.180 -9.423 -8.915 1.00 89.94 89 THR A C 1
ATOM 707 O O . THR A 1 89 ? 12.212 -9.575 -8.256 1.00 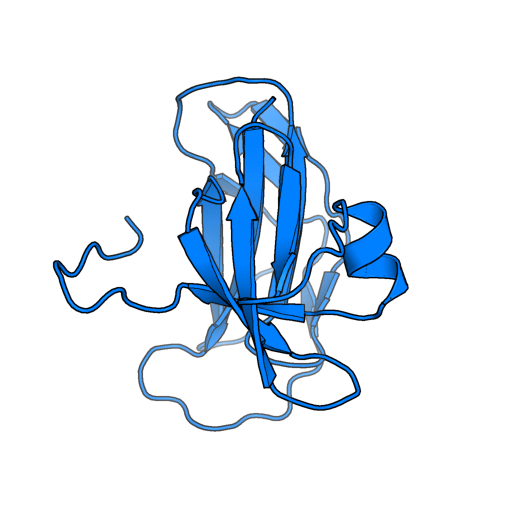89.94 89 THR A O 1
ATOM 710 N N . PRO A 1 90 ? 10.662 -10.428 -9.644 1.00 87.81 90 PRO A N 1
ATOM 711 C CA . PRO A 1 90 ? 11.322 -11.732 -9.752 1.00 87.81 90 PRO A CA 1
ATOM 712 C C . PRO A 1 90 ? 12.774 -11.669 -10.266 1.00 87.81 90 PRO A C 1
ATOM 714 O O . PRO A 1 90 ? 13.554 -12.584 -10.022 1.00 87.81 90 PRO A O 1
ATOM 717 N N . GLU A 1 91 ? 13.149 -10.592 -10.965 1.00 88.62 91 GLU A N 1
ATOM 718 C CA . GLU A 1 91 ? 14.505 -10.352 -11.481 1.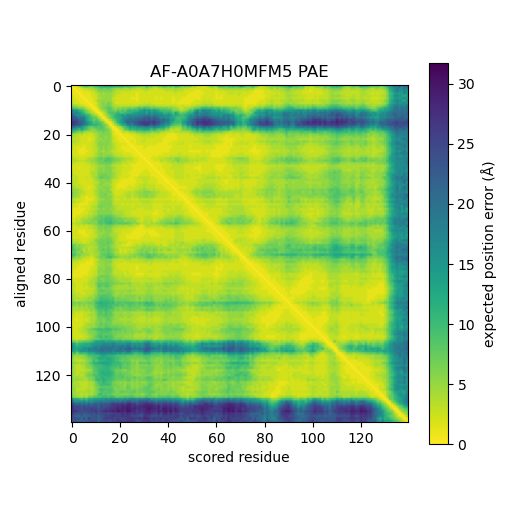00 88.62 91 GLU A CA 1
ATOM 719 C C . GLU A 1 91 ? 15.397 -9.559 -10.504 1.00 88.62 91 GLU A C 1
ATOM 721 O O . GLU A 1 91 ? 16.563 -9.302 -10.799 1.00 88.62 91 GLU A O 1
ATOM 726 N N . GLY A 1 92 ? 14.858 -9.150 -9.352 1.00 88.69 92 GLY A N 1
ATOM 727 C CA . GLY A 1 92 ? 15.518 -8.302 -8.361 1.00 88.69 92 GLY A CA 1
ATOM 728 C C . GLY A 1 92 ? 14.829 -6.950 -8.160 1.00 88.69 92 GLY A C 1
ATOM 729 O O . GLY A 1 92 ? 13.768 -6.664 -8.720 1.00 88.69 92 GLY A O 1
ATOM 730 N N . GLU A 1 93 ? 15.428 -6.101 -7.328 1.00 91.94 93 GLU A N 1
ATOM 731 C CA . GLU A 1 93 ? 14.901 -4.766 -7.033 1.00 91.94 93 GLU A CA 1
ATOM 732 C C . GLU A 1 93 ? 15.094 -3.803 -8.215 1.00 91.94 93 GLU A C 1
ATOM 734 O O . GLU A 1 93 ? 16.190 -3.670 -8.764 1.00 91.94 93 GLU A O 1
ATOM 739 N N . LYS A 1 94 ? 14.036 -3.076 -8.582 1.00 91.44 94 LYS A N 1
ATOM 740 C CA . LYS A 1 94 ? 14.036 -2.075 -9.655 1.00 91.44 94 LYS A CA 1
ATOM 741 C C . LYS A 1 94 ? 13.345 -0.793 -9.205 1.00 91.44 94 LYS A C 1
ATOM 743 O O . LYS A 1 94 ? 12.486 -0.800 -8.325 1.00 91.44 94 LYS A O 1
ATOM 748 N N . VAL A 1 95 ? 13.713 0.332 -9.817 1.00 92.06 95 VAL A N 1
ATOM 749 C CA . VAL A 1 95 ? 13.027 1.612 -9.591 1.00 92.06 95 VAL A CA 1
ATOM 750 C C . VAL A 1 95 ? 11.938 1.792 -10.640 1.00 92.06 95 VAL A C 1
ATOM 752 O O . VAL A 1 95 ? 12.222 1.845 -11.838 1.00 92.06 95 VAL A O 1
ATOM 755 N N . MET A 1 96 ? 10.698 1.931 -10.180 1.00 93.00 96 MET A N 1
ATOM 756 C CA . MET A 1 96 ? 9.535 2.199 -11.019 1.00 93.00 96 MET A CA 1
ATOM 757 C C . MET A 1 96 ? 8.884 3.521 -10.629 1.00 93.00 96 MET A C 1
ATOM 759 O O . MET A 1 96 ? 8.784 3.860 -9.450 1.00 93.00 96 MET A O 1
ATOM 763 N N . GLN A 1 97 ? 8.406 4.255 -11.623 1.00 93.31 97 GLN A N 1
ATOM 764 C CA . GLN A 1 97 ? 7.643 5.475 -11.439 1.00 93.31 97 GLN A CA 1
ATOM 765 C C . GLN A 1 97 ? 6.155 5.136 -11.358 1.00 93.31 97 GLN A C 1
ATOM 767 O O . GLN A 1 97 ? 5.610 4.521 -12.271 1.00 93.31 97 GLN A O 1
ATOM 772 N N . PHE A 1 98 ? 5.492 5.565 -10.290 1.00 93.31 98 PHE A N 1
ATOM 773 C CA . PHE A 1 98 ? 4.042 5.491 -10.151 1.00 93.31 98 PHE A CA 1
ATOM 774 C C . PHE A 1 98 ? 3.391 6.813 -10.544 1.00 93.31 98 PHE A C 1
ATOM 776 O O . PHE A 1 98 ? 3.850 7.880 -10.128 1.00 93.31 98 PHE A O 1
ATOM 783 N N . ASN A 1 99 ? 2.278 6.750 -11.270 1.00 92.56 99 ASN A N 1
ATOM 784 C CA . ASN A 1 99 ? 1.426 7.890 -11.577 1.00 92.56 99 ASN A CA 1
ATOM 785 C C . ASN A 1 99 ? 0.066 7.745 -10.878 1.00 92.56 99 ASN A C 1
ATOM 787 O O . ASN A 1 99 ? -0.795 6.977 -11.300 1.00 92.56 99 ASN A O 1
ATOM 791 N N . ALA A 1 100 ? -0.158 8.538 -9.829 1.00 91.56 100 ALA A N 1
ATOM 792 C CA . ALA A 1 100 ? -1.383 8.489 -9.033 1.00 91.56 100 ALA A CA 1
ATOM 793 C C . ALA A 1 100 ? -2.630 9.021 -9.765 1.00 91.56 100 ALA A C 1
ATOM 795 O O . ALA A 1 100 ? -3.743 8.781 -9.300 1.00 91.56 100 ALA A O 1
ATOM 796 N N . LEU A 1 101 ? -2.469 9.731 -10.891 1.00 89.88 101 LEU A N 1
ATOM 797 C CA . LEU A 1 101 ? -3.595 10.237 -11.682 1.00 89.88 101 LEU A CA 1
ATOM 798 C C . LEU A 1 101 ? -4.333 9.102 -12.398 1.00 89.88 101 LEU A C 1
ATOM 800 O O . LEU A 1 101 ? -5.558 9.128 -12.494 1.00 89.88 101 LEU A O 1
ATOM 804 N N . ASN A 1 102 ? -3.586 8.118 -12.900 1.00 89.38 102 ASN A N 1
ATOM 805 C CA . ASN A 1 102 ? -4.118 7.028 -13.717 1.00 89.38 102 ASN A CA 1
ATOM 806 C C . ASN A 1 102 ? -3.831 5.628 -13.146 1.00 89.38 102 ASN A C 1
ATOM 808 O O . ASN A 1 102 ? -4.339 4.652 -13.684 1.00 89.38 102 ASN A O 1
ATOM 812 N N . GLY A 1 103 ? -3.061 5.514 -12.059 1.00 89.88 103 GLY A N 1
ATOM 813 C CA . GLY A 1 103 ? -2.785 4.235 -11.406 1.00 89.88 103 GLY A CA 1
ATOM 814 C C . GLY A 1 103 ? -1.749 3.368 -12.091 1.00 89.88 103 GLY A C 1
ATOM 815 O O . GLY A 1 103 ? -1.758 2.154 -11.893 1.00 89.88 103 GLY A O 1
ATOM 816 N N . THR A 1 104 ? -0.908 3.967 -12.927 1.00 92.69 104 THR A N 1
ATOM 817 C CA . THR A 1 104 ? 0.036 3.218 -13.751 1.00 92.69 104 THR A CA 1
ATOM 818 C C . THR A 1 104 ? 1.451 3.279 -13.202 1.00 92.69 104 THR A C 1
ATOM 820 O O . THR A 1 104 ? 1.849 4.247 -12.551 1.00 92.69 104 THR A O 1
ATOM 823 N N . TRP A 1 105 ? 2.201 2.223 -13.479 1.00 93.31 105 TRP A N 1
ATOM 824 C CA . TRP A 1 105 ? 3.609 2.074 -13.182 1.00 93.31 105 TRP A CA 1
ATOM 825 C C . TRP A 1 105 ? 4.399 2.006 -14.481 1.00 93.31 105 TRP A C 1
ATOM 827 O O . TRP A 1 105 ? 4.008 1.314 -15.422 1.00 93.31 105 TRP A O 1
ATOM 837 N N . THR A 1 106 ? 5.545 2.668 -14.495 1.00 92.69 106 THR A N 1
ATOM 838 C CA . THR A 1 106 ? 6.474 2.656 -15.623 1.00 92.69 106 THR A CA 1
ATOM 839 C C . THR A 1 106 ? 7.874 2.415 -15.085 1.00 92.69 106 THR A C 1
ATOM 841 O O . THR A 1 106 ? 8.297 3.067 -14.131 1.00 92.69 106 THR A O 1
ATOM 844 N N . GLU A 1 107 ? 8.613 1.474 -15.661 1.00 86.25 107 GLU A N 1
ATOM 845 C CA . GLU A 1 107 ? 10.031 1.325 -15.327 1.00 86.25 107 GLU A CA 1
ATOM 846 C C . GLU A 1 107 ? 10.822 2.518 -15.877 1.00 86.25 107 GLU A C 1
ATOM 848 O O . GLU A 1 107 ? 10.542 3.040 -16.960 1.00 86.25 107 GLU A O 1
ATOM 853 N N . LYS A 1 108 ? 11.821 2.975 -15.119 1.00 70.62 108 LYS A N 1
ATOM 854 C CA . LYS A 1 108 ? 12.663 4.094 -15.536 1.00 70.62 108 LYS A CA 1
ATOM 855 C C . LYS A 1 108 ? 13.384 3.724 -16.839 1.00 70.62 108 LYS A C 1
ATOM 857 O O . LYS A 1 108 ? 14.233 2.841 -16.841 1.00 70.62 108 LYS A O 1
ATOM 862 N N . ASN A 1 109 ? 13.060 4.436 -17.922 1.00 67.88 109 ASN A N 1
ATOM 863 C CA . ASN A 1 109 ? 13.521 4.216 -19.306 1.00 67.88 109 ASN A CA 1
ATOM 864 C C . ASN A 1 109 ? 12.798 3.115 -20.107 1.00 67.88 109 ASN A C 1
ATOM 866 O O . ASN A 1 109 ? 13.211 2.833 -21.230 1.00 67.88 109 ASN A O 1
ATOM 870 N N . ALA A 1 110 ? 11.715 2.527 -19.594 1.00 73.44 110 ALA A N 1
ATOM 871 C CA . ALA A 1 110 ? 10.883 1.602 -20.360 1.00 73.44 110 ALA A CA 1
ATOM 872 C C . ALA A 1 110 ? 9.647 2.305 -20.939 1.00 73.44 110 ALA A C 1
ATOM 874 O O . ALA A 1 110 ? 9.060 3.188 -20.316 1.00 73.44 110 ALA A O 1
ATOM 875 N N . SER A 1 111 ? 9.206 1.876 -22.122 1.00 72.12 111 SER A N 1
ATOM 876 C CA . SER A 1 111 ? 7.929 2.317 -22.712 1.00 72.12 111 SER A CA 1
ATOM 877 C C . SER A 1 111 ? 6.726 1.535 -22.179 1.00 72.12 111 SER A C 1
ATOM 879 O O . SER A 1 111 ? 5.583 1.915 -22.425 1.00 72.12 111 SER A O 1
ATOM 881 N N . ALA A 1 112 ? 6.972 0.421 -21.485 1.00 80.88 112 ALA A N 1
ATOM 882 C CA . ALA A 1 112 ? 5.924 -0.439 -20.964 1.00 80.88 112 ALA A CA 1
ATOM 883 C C . ALA A 1 112 ? 5.262 0.208 -19.742 1.00 80.88 112 ALA A C 1
ATOM 885 O O . ALA A 1 112 ? 5.900 0.436 -18.714 1.00 80.88 112 ALA A O 1
ATOM 886 N N . VAL A 1 113 ? 3.965 0.471 -19.876 1.00 88.00 113 VAL A N 1
ATOM 887 C CA . VAL A 1 113 ? 3.096 0.957 -18.808 1.00 88.00 113 VAL A CA 1
ATOM 888 C C . VAL A 1 113 ? 2.308 -0.232 -18.276 1.00 88.00 113 VAL A C 1
ATOM 890 O O . VAL A 1 113 ? 1.673 -0.948 -19.051 1.00 88.00 113 VAL A O 1
ATOM 893 N N . ILE A 1 114 ? 2.349 -0.457 -16.966 1.00 91.75 114 ILE A N 1
ATOM 894 C CA . ILE A 1 114 ? 1.563 -1.500 -16.302 1.00 91.75 114 ILE A CA 1
ATOM 895 C C . ILE A 1 114 ? 0.573 -0.848 -15.343 1.00 91.75 114 ILE A C 1
ATOM 897 O O . ILE A 1 114 ? 0.903 0.100 -14.636 1.00 91.75 114 ILE A O 1
ATOM 901 N N . ASP A 1 115 ? -0.660 -1.328 -15.324 1.00 88.69 115 ASP A N 1
ATOM 902 C CA . ASP A 1 115 ? -1.645 -0.914 -14.331 1.00 88.69 115 ASP A CA 1
ATOM 903 C C . ASP A 1 115 ? -1.500 -1.739 -13.038 1.00 88.69 115 ASP A C 1
ATOM 905 O O . ASP A 1 115 ? -0.592 -2.561 -12.883 1.00 88.69 115 ASP A O 1
ATOM 909 N N . HIS A 1 116 ? -2.400 -1.514 -12.083 1.00 82.44 116 HIS A N 1
ATOM 910 C CA . HIS A 1 116 ? -2.408 -2.238 -10.814 1.00 82.44 116 HIS A CA 1
ATOM 911 C C . HIS A 1 116 ? -2.572 -3.761 -10.979 1.00 82.44 116 HIS A C 1
ATOM 913 O O . HIS A 1 116 ? -1.880 -4.524 -10.304 1.00 82.44 116 HIS A O 1
ATOM 919 N N . GLN A 1 117 ? -3.437 -4.215 -11.892 1.00 84.62 117 GLN A N 1
ATOM 920 C CA . GLN A 1 117 ? -3.630 -5.647 -12.141 1.00 84.62 117 GLN A CA 1
ATOM 921 C C . GLN A 1 117 ? -2.365 -6.267 -12.742 1.00 84.62 117 GLN A C 1
ATOM 923 O O . GLN A 1 117 ? -1.919 -7.325 -12.303 1.00 84.62 117 GLN A O 1
ATOM 928 N N . GLY A 1 118 ? -1.737 -5.570 -13.689 1.00 88.69 118 GLY A N 1
ATOM 929 C CA . GLY A 1 118 ? -0.471 -5.958 -14.291 1.00 88.69 118 GLY A CA 1
ATOM 930 C C . GLY A 1 118 ? 0.702 -5.955 -13.311 1.00 88.69 118 GLY A C 1
ATOM 931 O O . GLY A 1 118 ? 1.628 -6.742 -13.502 1.00 88.69 118 GLY A O 1
ATOM 932 N N . PHE A 1 119 ? 0.669 -5.108 -12.280 1.00 88.19 119 PHE A N 1
ATOM 933 C CA . PHE A 1 119 ? 1.650 -5.096 -11.193 1.00 88.19 119 PHE A CA 1
ATOM 934 C C . PHE A 1 119 ? 1.534 -6.364 -10.333 1.00 88.19 119 PHE A C 1
ATOM 936 O O . PHE A 1 119 ? 2.524 -7.065 -10.130 1.00 88.19 119 PHE A O 1
ATOM 943 N N . ILE A 1 120 ? 0.313 -6.714 -9.908 1.00 84.75 120 ILE A N 1
ATOM 944 C CA . ILE A 1 120 ? 0.052 -7.929 -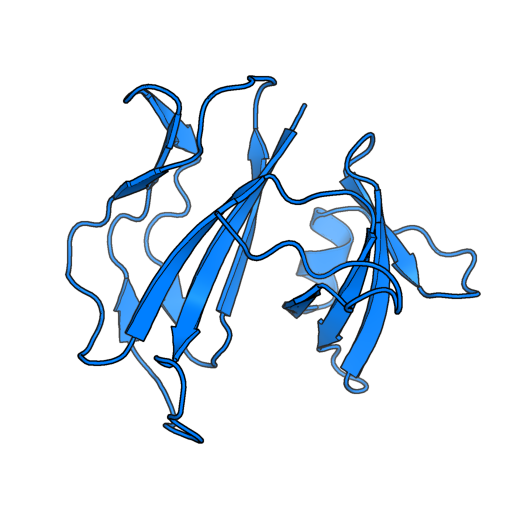9.118 1.00 84.75 120 ILE A CA 1
ATOM 945 C C . ILE A 1 120 ? 0.362 -9.192 -9.933 1.00 84.75 120 ILE A C 1
ATOM 947 O O . ILE A 1 120 ? 1.034 -10.094 -9.440 1.00 84.75 120 ILE A O 1
ATOM 951 N N . ALA A 1 121 ? -0.084 -9.254 -11.192 1.00 87.62 121 ALA A N 1
ATOM 952 C CA . ALA A 1 121 ? 0.107 -10.421 -12.056 1.00 87.62 121 ALA A CA 1
ATOM 953 C C . ALA A 1 121 ? 1.588 -10.742 -12.318 1.00 87.62 121 ALA A C 1
ATOM 955 O O . ALA A 1 121 ? 1.935 -11.895 -12.561 1.00 87.62 121 ALA A O 1
ATOM 956 N N . ARG A 1 122 ? 2.465 -9.733 -12.250 1.00 88.31 122 ARG A N 1
ATOM 957 C CA . ARG A 1 122 ? 3.920 -9.893 -12.382 1.00 88.31 122 ARG A CA 1
ATOM 958 C C . ARG A 1 122 ? 4.624 -10.235 -11.067 1.00 88.31 122 ARG A C 1
ATOM 960 O O . ARG A 1 122 ? 5.847 -10.323 -11.057 1.00 88.31 122 ARG A O 1
ATOM 967 N N . GLN A 1 123 ? 3.871 -10.425 -9.981 1.00 84.94 123 GLN A N 1
ATOM 968 C CA . GLN A 1 123 ? 4.398 -10.673 -8.636 1.00 84.94 123 GLN A CA 1
ATOM 969 C C . GLN A 1 123 ? 5.348 -9.565 -8.169 1.00 84.94 123 GLN A C 1
ATOM 971 O O . GLN A 1 123 ? 6.353 -9.824 -7.513 1.00 84.94 123 GLN A O 1
ATOM 976 N N . PHE A 1 124 ? 5.050 -8.319 -8.541 1.00 88.81 124 PHE A N 1
ATOM 977 C CA . PHE A 1 124 ? 5.823 -7.179 -8.071 1.00 88.81 124 PHE A CA 1
ATOM 978 C C . PHE A 1 124 ? 5.374 -6.801 -6.661 1.00 88.81 124 PHE A C 1
ATOM 980 O O . PHE A 1 124 ? 4.179 -6.809 -6.356 1.00 88.81 124 PHE A O 1
ATOM 987 N N . ALA A 1 125 ? 6.328 -6.426 -5.814 1.00 86.56 125 ALA A N 1
ATOM 988 C CA . ALA A 1 125 ? 6.064 -5.950 -4.463 1.00 86.56 125 ALA A CA 1
ATOM 989 C C . ALA A 1 125 ? 6.643 -4.548 -4.271 1.00 86.56 125 ALA A C 1
ATOM 991 O O . ALA A 1 125 ? 7.807 -4.274 -4.559 1.00 86.56 125 ALA A O 1
ATOM 992 N N . LEU A 1 126 ? 5.817 -3.624 -3.786 1.00 88.69 126 LEU A N 1
ATOM 993 C CA . LEU A 1 126 ? 6.270 -2.278 -3.463 1.00 88.69 126 LEU A CA 1
ATOM 994 C C . LEU A 1 126 ? 7.117 -2.323 -2.187 1.00 88.69 126 LEU A C 1
ATOM 996 O O . LEU A 1 126 ? 6.632 -2.803 -1.172 1.00 88.69 126 LEU A O 1
ATOM 1000 N N . LEU A 1 127 ? 8.343 -1.796 -2.205 1.00 86.12 127 LEU A N 1
ATOM 1001 C CA . LEU A 1 127 ? 9.212 -1.795 -1.020 1.00 86.12 127 LEU A CA 1
ATOM 1002 C C . LEU A 1 127 ? 9.208 -0.453 -0.289 1.00 86.12 127 LEU A C 1
ATOM 1004 O O . LEU A 1 127 ? 9.110 -0.395 0.936 1.00 86.12 127 LEU A O 1
ATOM 1008 N N . ARG A 1 128 ? 9.383 0.654 -1.019 1.00 85.69 128 ARG A N 1
ATOM 1009 C CA . ARG A 1 128 ? 9.399 2.017 -0.452 1.00 85.69 128 ARG A CA 1
ATOM 1010 C C . ARG A 1 128 ? 9.452 3.081 -1.545 1.00 85.69 128 ARG A C 1
ATOM 1012 O O . ARG A 1 128 ? 9.993 2.809 -2.615 1.00 85.69 128 ARG A O 1
ATOM 1019 N N . PRO A 1 129 ? 9.013 4.322 -1.277 1.00 87.88 129 PRO A N 1
ATOM 1020 C CA . PRO A 1 129 ? 9.368 5.444 -2.135 1.00 87.88 129 PRO A CA 1
ATOM 1021 C C . PRO A 1 129 ? 10.890 5.615 -2.174 1.00 87.88 129 PRO A C 1
ATOM 1023 O O . PRO A 1 129 ? 11.595 5.493 -1.161 1.00 87.88 129 PRO A O 1
ATOM 1026 N N . VAL A 1 130 ? 11.405 5.920 -3.357 1.00 88.62 130 VAL A N 1
ATOM 1027 C CA . VAL A 1 130 ? 12.767 6.407 -3.524 1.00 88.62 130 VAL A CA 1
ATOM 1028 C C . VAL A 1 130 ? 12.769 7.854 -3.060 1.00 88.62 130 VAL A C 1
ATOM 1030 O O . VAL A 1 130 ? 11.979 8.677 -3.517 1.00 88.62 130 VAL A O 1
ATOM 1033 N N . LYS A 1 131 ? 13.661 8.182 -2.123 1.00 73.19 131 LYS A N 1
ATOM 1034 C CA . LYS A 1 131 ? 13.905 9.579 -1.776 1.00 73.19 131 LYS A CA 1
ATOM 1035 C C . LYS A 1 131 ? 14.515 10.237 -3.009 1.00 73.19 131 LYS A C 1
ATOM 1037 O O . LYS A 1 131 ? 15.689 10.009 -3.294 1.00 73.19 131 LYS A O 1
ATOM 1042 N N . SER A 1 132 ? 13.745 11.045 -3.732 1.00 56.03 132 SER A N 1
ATOM 1043 C CA . SER A 1 132 ? 14.334 12.029 -4.633 1.00 56.03 132 SER A CA 1
ATOM 1044 C C . SER A 1 132 ? 15.284 12.874 -3.788 1.00 56.03 132 SER A C 1
ATOM 1046 O O . SER A 1 132 ? 14.887 13.383 -2.737 1.00 56.03 132 SER A O 1
ATOM 1048 N N . SER A 1 133 ? 16.552 12.964 -4.179 1.00 43.41 133 SER A N 1
ATOM 1049 C CA . SER A 1 133 ? 17.539 13.832 -3.537 1.00 43.41 133 SER A CA 1
ATOM 1050 C C . SER A 1 133 ? 17.041 15.278 -3.600 1.00 43.41 133 SER A C 1
ATOM 1052 O O . SER A 1 133 ? 17.229 15.973 -4.593 1.00 43.41 133 SER A O 1
ATOM 1054 N N . GLY A 1 134 ? 16.308 15.694 -2.572 1.00 40.84 134 GLY A N 1
ATOM 1055 C CA . GLY A 1 134 ? 15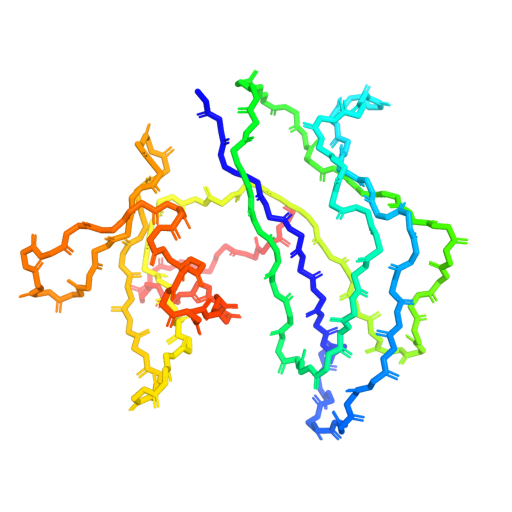.563 16.942 -2.570 1.00 40.84 134 GLY A CA 1
ATOM 1056 C C . GLY A 1 134 ? 14.328 16.827 -1.689 1.00 40.84 134 GLY A C 1
ATOM 1057 O O . GLY A 1 134 ? 13.233 16.587 -2.179 1.00 40.84 134 GLY A O 1
ATOM 1058 N N . ARG A 1 135 ? 14.525 17.067 -0.389 1.00 36.84 135 ARG A N 1
ATOM 1059 C CA . ARG A 1 135 ? 13.489 17.264 0.637 1.00 36.84 135 ARG A CA 1
ATOM 1060 C C . ARG A 1 135 ? 12.832 15.988 1.184 1.00 36.84 135 ARG A C 1
ATOM 1062 O O . ARG A 1 135 ? 11.907 15.405 0.632 1.00 36.84 135 ARG A O 1
ATOM 1069 N N . THR A 1 136 ? 13.306 15.611 2.366 1.00 37.41 136 THR A N 1
ATOM 1070 C CA . THR A 1 136 ? 12.666 14.690 3.304 1.00 37.41 136 THR A CA 1
ATOM 1071 C C . THR A 1 136 ? 11.245 15.168 3.598 1.00 37.41 136 THR A C 1
ATOM 1073 O O . THR A 1 136 ? 11.059 16.184 4.263 1.00 37.41 136 THR A O 1
ATOM 1076 N N . VAL A 1 137 ? 10.241 14.433 3.132 1.00 39.56 137 VAL A N 1
ATOM 1077 C CA . VAL A 1 137 ? 8.906 14.461 3.736 1.00 39.56 137 VAL A CA 1
ATOM 1078 C C . VAL A 1 137 ? 8.710 13.105 4.405 1.00 39.56 137 VAL A C 1
ATOM 1080 O O . VAL A 1 137 ? 8.674 12.095 3.699 1.00 39.56 137 VAL A O 1
ATOM 1083 N N . PRO A 1 138 ? 8.677 13.038 5.747 1.00 39.16 138 PRO A N 1
ATOM 1084 C CA . PRO A 1 138 ? 8.293 11.814 6.429 1.00 39.16 138 PRO A CA 1
ATOM 1085 C C . PRO A 1 138 ? 6.855 11.443 6.047 1.00 39.16 138 PRO A C 1
ATOM 1087 O O . PRO A 1 138 ? 6.047 12.301 5.681 1.00 39.16 138 PRO A O 1
ATOM 1090 N N . PHE A 1 139 ? 6.553 10.148 6.108 1.00 44.34 139 PHE A N 1
ATOM 1091 C CA . PHE A 1 139 ? 5.176 9.678 6.108 1.00 44.34 139 PHE A CA 1
ATOM 1092 C C . PHE A 1 139 ? 4.511 10.207 7.385 1.00 44.34 139 PHE A C 1
ATOM 1094 O O . PHE A 1 139 ? 4.794 9.700 8.466 1.00 44.34 139 PHE A O 1
ATOM 1101 N N . ASN A 1 140 ? 3.702 11.258 7.252 1.00 37.81 140 ASN A N 1
ATOM 1102 C CA . ASN A 1 140 ? 2.762 11.706 8.282 1.00 37.81 140 ASN A CA 1
ATOM 1103 C C . ASN A 1 140 ? 1.379 11.119 8.004 1.00 37.81 140 ASN A C 1
ATOM 1105 O O . ASN A 1 140 ? 0.998 11.107 6.808 1.00 37.81 140 ASN A O 1
#